Protein AF-A0A2D4ESJ0-F1 (afdb_monomer_lite)

Secondary structure (DSSP, 8-state):
-HHHHHHHHHTTT--EEEEEEEEEEHHHHHHHHHHSGGG---GGG--HHHHHHHHHHHHHHHHHHHHHHH--EEETTEEEEEEE-STT----GGGHHHHHHHHHHTS----

Radius of gyration: 14.1 Å; chains: 1; bounding box: 32×34×37 Å

Organism: Micrurus corallinus (NCBI:txid54390)

Foldseek 3Di:
DVLLVVLLVVCWQNFDKDFDPDWAAQLVLQLVLLPDVVVVDDCVVPDSNVVSVVLLVQVVVCQVVCCRTFVFHDDPRTGTIGTPSDPPDDPDCVCSSVVSSCVRPVDDPPD

Sequence (111 aa):
QEMFYQILIYDFGNFGVLRLSEAAPLFDLAMLALENAESGWTEEDGPKESLAEYIVDFLSKKSEMLKDYFSLEIHEGNLTGLPLLIDNYVPPLEGLPMFILRLATEVNWDE

InterPro domains:
  IPR032189 DNA mismatch repair protein Mlh1, C-terminal [PF16413] (1-111)
  IPR038973 DNA mismatch repair protein MutL/Mlh/Pms-like [PTHR10073] (1-107)

Structure (mmCIF, N/CA/C/O backbone):
data_AF-A0A2D4ESJ0-F1
#
_entry.id   AF-A0A2D4ESJ0-F1
#
loop_
_atom_site.group_PDB
_atom_site.id
_atom_site.type_symbol
_atom_site.label_atom_id
_atom_site.label_alt_id
_atom_site.label_comp_id
_atom_site.label_asym_id
_atom_site.label_entity_id
_atom_site.label_seq_id
_atom_site.pdbx_PDB_ins_code
_atom_site.Cartn_x
_atom_site.Cartn_y
_atom_site.Cartn_z
_atom_site.occupancy
_atom_site.B_iso_or_equiv
_atom_site.auth_seq_id
_atom_site.auth_comp_id
_atom_site.auth_asym_id
_atom_site.auth_atom_id
_atom_site.pdbx_PDB_model_num
ATOM 1 N N . GLN A 1 1 ? 18.060 4.218 -0.914 1.00 71.38 1 GLN A N 1
ATOM 2 C CA . GLN A 1 1 ? 16.770 4.884 -1.190 1.00 71.38 1 GLN A CA 1
ATOM 3 C C . GLN A 1 1 ? 16.821 5.668 -2.499 1.00 71.38 1 GLN A C 1
ATOM 5 O O . GLN A 1 1 ? 15.999 5.381 -3.355 1.00 71.38 1 GLN A O 1
ATOM 10 N N . GLU A 1 2 ? 17.812 6.544 -2.720 1.00 90.56 2 GLU A N 1
ATOM 11 C CA . GLU A 1 2 ? 17.930 7.341 -3.964 1.00 90.56 2 GLU A CA 1
ATOM 12 C C . GLU A 1 2 ? 17.918 6.520 -5.265 1.00 90.56 2 GLU A C 1
ATOM 14 O O . GLU A 1 2 ? 17.242 6.902 -6.212 1.00 90.56 2 GLU A O 1
ATOM 19 N N . MET A 1 3 ? 18.594 5.367 -5.307 1.00 93.25 3 MET A N 1
ATOM 20 C CA . MET A 1 3 ? 18.616 4.508 -6.501 1.00 93.25 3 MET A CA 1
ATOM 21 C C . MET A 1 3 ? 17.215 4.024 -6.918 1.00 93.25 3 MET A C 1
ATOM 23 O O . MET A 1 3 ? 16.848 4.160 -8.079 1.00 93.25 3 MET A O 1
ATOM 27 N N . PHE A 1 4 ? 16.410 3.494 -5.987 1.00 93.44 4 PHE A N 1
ATOM 28 C CA . PHE A 1 4 ? 15.049 3.031 -6.298 1.00 93.44 4 PHE A CA 1
ATOM 29 C C . PHE A 1 4 ? 14.144 4.179 -6.740 1.00 93.44 4 PHE A C 1
ATOM 31 O O . PHE A 1 4 ? 13.348 4.009 -7.655 1.00 93.44 4 PHE A O 1
ATOM 38 N N . TYR A 1 5 ? 14.303 5.354 -6.126 1.00 93.94 5 TYR A N 1
ATOM 39 C CA . TYR A 1 5 ? 13.590 6.557 -6.544 1.00 93.94 5 TYR A CA 1
ATOM 40 C C . TYR A 1 5 ? 13.944 6.949 -7.983 1.00 93.94 5 TYR A C 1
ATOM 42 O O . TYR A 1 5 ? 13.053 7.197 -8.785 1.00 93.94 5 TYR A O 1
ATOM 50 N N . GLN A 1 6 ? 15.230 6.947 -8.340 1.00 95.25 6 GLN A N 1
ATOM 51 C CA . GLN A 1 6 ? 15.654 7.240 -9.708 1.00 95.25 6 GLN A CA 1
ATOM 52 C C . GLN A 1 6 ? 15.067 6.240 -10.707 1.00 95.25 6 GLN A C 1
ATOM 54 O O . GLN A 1 6 ? 14.527 6.672 -11.718 1.00 95.25 6 GLN A O 1
ATOM 59 N N . ILE A 1 7 ? 15.104 4.936 -10.410 1.00 93.56 7 ILE A N 1
ATOM 60 C CA . ILE A 1 7 ? 14.494 3.907 -11.270 1.00 93.56 7 ILE A CA 1
ATOM 61 C C . ILE A 1 7 ? 12.993 4.172 -11.442 1.00 93.56 7 ILE A C 1
ATOM 63 O O . ILE A 1 7 ? 12.503 4.175 -12.564 1.00 93.56 7 ILE A O 1
ATOM 67 N N . LEU A 1 8 ? 12.274 4.480 -10.355 1.00 94.31 8 LEU A N 1
ATOM 68 C CA . LEU A 1 8 ? 10.843 4.798 -10.413 1.00 94.31 8 LEU A CA 1
ATOM 69 C C . LEU A 1 8 ? 10.524 6.002 -11.317 1.00 94.31 8 LEU A C 1
ATOM 71 O O . LEU A 1 8 ? 9.466 6.041 -11.937 1.00 94.31 8 LEU A O 1
ATOM 75 N N . ILE A 1 9 ? 11.419 6.986 -11.396 1.00 95.00 9 ILE A N 1
ATOM 76 C CA . ILE A 1 9 ? 11.243 8.150 -12.273 1.00 95.00 9 ILE A CA 1
ATOM 77 C C . ILE A 1 9 ? 11.638 7.829 -13.720 1.00 95.00 9 ILE A C 1
ATOM 79 O O . ILE A 1 9 ? 10.924 8.218 -14.641 1.00 95.00 9 ILE A O 1
ATOM 83 N N . TYR A 1 10 ? 12.763 7.141 -13.935 1.00 95.44 10 TYR A N 1
ATOM 84 C CA . TYR A 1 10 ? 13.269 6.847 -15.280 1.00 95.44 10 TYR A CA 1
ATOM 85 C C . TYR A 1 10 ? 12.425 5.804 -16.020 1.00 95.44 10 TYR A C 1
ATOM 87 O O . TYR A 1 10 ? 12.190 5.971 -17.216 1.00 95.44 10 TYR A O 1
ATOM 95 N N . ASP A 1 11 ? 11.930 4.789 -15.312 1.00 94.56 11 ASP A N 1
ATOM 96 C CA . ASP A 1 11 ? 11.174 3.670 -15.891 1.00 94.56 11 ASP A CA 1
ATOM 97 C C . ASP A 1 11 ? 9.658 3.800 -15.658 1.00 94.56 11 ASP A C 1
ATOM 99 O O . ASP A 1 11 ? 8.909 2.832 -15.805 1.00 94.56 11 ASP A O 1
ATOM 103 N N . PHE A 1 12 ? 9.186 5.002 -15.311 1.00 95.88 12 PHE A N 1
ATOM 104 C CA . PHE A 1 12 ? 7.771 5.297 -15.084 1.00 95.88 12 PHE A CA 1
ATOM 105 C C . PHE A 1 12 ? 6.883 4.766 -16.225 1.00 95.88 12 PHE A C 1
ATOM 107 O O . PHE A 1 12 ? 7.129 5.034 -17.405 1.00 95.88 12 PHE A O 1
ATOM 114 N N . GLY A 1 13 ? 5.852 3.989 -15.874 1.00 94.50 13 GLY A N 1
ATOM 115 C CA . GLY A 1 13 ? 4.945 3.343 -16.828 1.00 94.50 13 GLY A CA 1
ATOM 116 C C . GLY A 1 13 ? 5.504 2.117 -17.557 1.00 94.50 13 GLY A C 1
ATOM 117 O O . GLY A 1 13 ? 4.818 1.578 -18.419 1.00 94.50 13 GLY A O 1
ATOM 118 N N . ASN A 1 14 ? 6.726 1.668 -17.248 1.00 95.12 14 ASN A N 1
ATOM 119 C CA . ASN A 1 14 ? 7.409 0.592 -17.979 1.00 95.12 14 ASN A CA 1
ATOM 120 C C . ASN A 1 14 ? 8.068 -0.456 -17.061 1.00 95.12 14 ASN A C 1
ATOM 122 O O . ASN A 1 14 ? 9.047 -1.097 -17.443 1.00 95.12 14 ASN A O 1
ATOM 126 N N . PHE A 1 15 ? 7.533 -0.655 -15.856 1.00 95.81 15 PHE A N 1
ATOM 127 C CA . PHE A 1 15 ? 8.047 -1.655 -14.918 1.00 95.81 15 PHE A CA 1
ATOM 128 C C . PHE A 1 15 ? 7.608 -3.079 -15.281 1.00 95.81 15 PHE A C 1
ATOM 130 O O . PHE A 1 15 ? 6.525 -3.312 -15.819 1.00 95.81 15 PHE A O 1
ATOM 137 N N . GLY A 1 16 ? 8.439 -4.060 -14.923 1.00 95.31 16 GLY A N 1
ATOM 1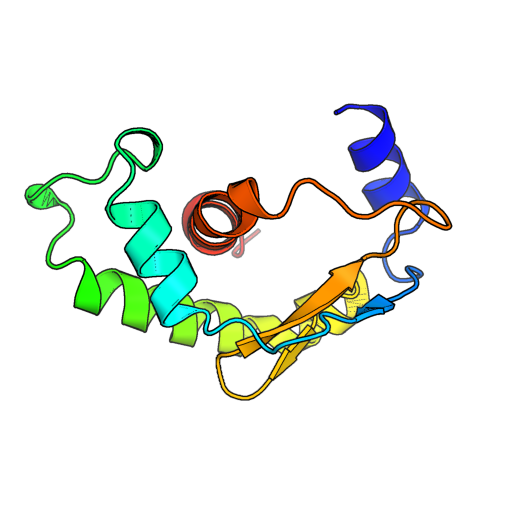38 C CA . GLY A 1 16 ? 7.969 -5.434 -14.764 1.00 95.31 16 GLY A CA 1
ATOM 139 C C . GLY A 1 16 ? 7.124 -5.586 -13.494 1.00 95.31 16 GLY A C 1
ATOM 140 O O . GLY A 1 16 ? 7.135 -4.723 -12.616 1.00 95.31 16 GLY A O 1
ATOM 141 N N . VAL A 1 17 ? 6.440 -6.724 -13.355 1.00 96.69 17 VAL A N 1
ATOM 142 C CA . VAL A 1 17 ? 5.626 -7.032 -12.168 1.00 96.69 17 VAL A CA 1
ATOM 143 C C . VAL A 1 17 ? 6.285 -8.141 -11.352 1.00 96.69 17 VAL A C 1
ATOM 145 O O . VAL A 1 17 ? 6.458 -9.264 -11.831 1.00 96.69 17 VAL A O 1
ATOM 148 N N . LEU A 1 18 ? 6.593 -7.849 -10.092 1.00 96.56 18 LEU A N 1
ATOM 149 C CA . LEU A 1 18 ? 6.879 -8.840 -9.063 1.00 96.56 18 LEU A CA 1
ATOM 150 C C . LEU A 1 18 ? 5.542 -9.320 -8.493 1.00 96.56 18 LEU A C 1
ATOM 152 O O . LEU A 1 18 ? 4.874 -8.592 -7.762 1.00 96.56 18 LEU A O 1
ATOM 156 N N . ARG A 1 19 ? 5.136 -10.546 -8.839 1.00 96.31 19 ARG A N 1
ATOM 157 C CA . ARG A 1 19 ? 3.902 -11.156 -8.319 1.00 96.31 19 ARG A CA 1
ATOM 158 C C . ARG A 1 19 ? 4.132 -11.719 -6.924 1.00 96.31 19 ARG A C 1
ATOM 160 O O . ARG A 1 19 ? 5.089 -12.465 -6.716 1.00 96.31 19 ARG A O 1
ATOM 167 N N . LEU A 1 20 ? 3.247 -11.386 -5.990 1.00 95.06 20 LEU A N 1
ATOM 168 C CA . LEU A 1 20 ? 3.266 -11.993 -4.664 1.00 95.06 20 LEU A CA 1
ATOM 169 C C . LEU A 1 20 ? 2.853 -13.466 -4.771 1.00 95.06 20 LEU A C 1
ATOM 171 O O . LEU A 1 20 ? 1.972 -13.818 -5.556 1.00 95.06 20 LEU A O 1
ATOM 175 N N . SER A 1 21 ? 3.497 -14.335 -3.990 1.00 93.06 21 SER A N 1
ATOM 176 C CA . SER A 1 21 ? 3.122 -15.754 -3.927 1.00 93.06 21 SER A CA 1
ATOM 177 C C . SER A 1 21 ? 1.742 -15.954 -3.304 1.00 93.06 21 SER A C 1
ATOM 179 O O . SER A 1 21 ? 1.039 -16.896 -3.657 1.00 93.06 21 SER A O 1
ATOM 181 N N . GLU A 1 22 ? 1.363 -15.056 -2.396 1.00 94.31 22 GLU A N 1
ATOM 182 C CA . GLU A 1 22 ? 0.067 -15.005 -1.731 1.00 94.31 22 GLU A CA 1
ATOM 183 C C . GLU A 1 22 ? -0.476 -13.578 -1.825 1.00 94.31 22 GLU A C 1
ATOM 185 O O . GLU A 1 22 ? 0.274 -12.610 -1.684 1.00 94.31 22 GLU A O 1
ATOM 190 N N . ALA A 1 23 ? -1.773 -13.446 -2.095 1.00 95.50 23 ALA A N 1
ATOM 191 C CA . ALA A 1 23 ? -2.426 -12.146 -2.113 1.00 95.50 23 ALA A CA 1
ATOM 192 C C . ALA A 1 23 ? -2.454 -11.575 -0.687 1.00 95.50 23 ALA A C 1
ATOM 194 O O . ALA A 1 23 ? -2.817 -12.286 0.248 1.00 95.50 23 ALA A O 1
ATOM 195 N N . ALA A 1 24 ? -2.075 -10.308 -0.527 1.00 97.38 24 ALA A N 1
ATOM 196 C CA . ALA A 1 24 ? -2.038 -9.647 0.772 1.00 97.38 24 ALA A CA 1
ATOM 197 C C . ALA A 1 24 ? -3.250 -8.710 0.913 1.00 97.38 24 ALA A C 1
ATOM 199 O O . ALA A 1 24 ? -3.316 -7.708 0.191 1.00 97.38 24 ALA A O 1
ATOM 200 N N . PRO A 1 25 ? -4.214 -9.001 1.807 1.00 98.31 25 PRO A N 1
ATOM 201 C CA . PRO A 1 25 ? -5.374 -8.141 2.005 1.00 98.31 25 PRO A CA 1
ATOM 202 C C . PRO A 1 25 ? -4.946 -6.739 2.444 1.00 98.31 25 PRO A C 1
ATOM 204 O O . PRO A 1 25 ? -4.210 -6.574 3.419 1.00 98.31 25 PRO A O 1
ATOM 207 N N . LEU A 1 26 ? -5.413 -5.710 1.732 1.00 98.38 26 LEU A N 1
ATOM 208 C CA . LEU A 1 26 ? -5.078 -4.320 2.058 1.00 98.38 26 LEU A CA 1
ATOM 209 C C . LEU A 1 26 ? -5.593 -3.924 3.445 1.00 98.38 26 LEU A C 1
ATOM 211 O O . LEU A 1 26 ? -4.942 -3.138 4.126 1.00 98.38 26 LEU A O 1
ATOM 215 N N . PHE A 1 27 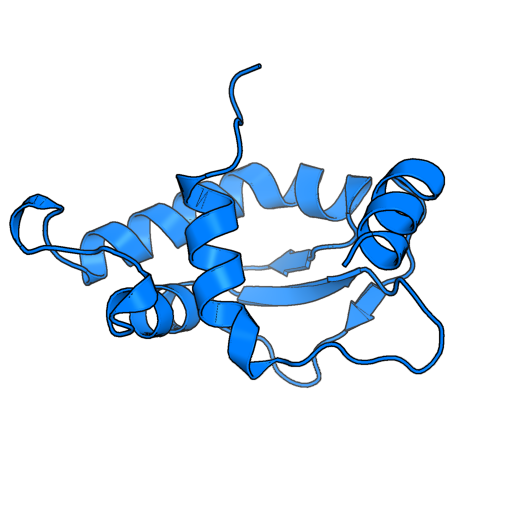? -6.725 -4.495 3.868 1.00 98.50 27 PHE A N 1
ATOM 216 C CA . PHE A 1 27 ? -7.289 -4.281 5.198 1.00 98.50 27 PHE A CA 1
ATOM 217 C C . PHE A 1 27 ? -6.316 -4.733 6.292 1.00 98.50 27 PHE A C 1
ATOM 219 O O . PHE A 1 27 ? -5.984 -3.955 7.182 1.00 98.50 27 PHE A O 1
ATOM 226 N N . ASP A 1 28 ? -5.794 -5.956 6.180 1.00 98.25 28 ASP A N 1
ATOM 227 C CA . ASP A 1 28 ? -4.862 -6.517 7.160 1.00 98.25 28 ASP A CA 1
ATOM 228 C C . ASP A 1 28 ? -3.547 -5.729 7.180 1.00 98.25 28 ASP A C 1
ATOM 230 O O . ASP A 1 28 ? -3.027 -5.412 8.248 1.00 98.25 28 ASP A O 1
ATOM 234 N N . LEU A 1 29 ? -3.033 -5.341 6.006 1.00 98.12 29 LEU A N 1
ATOM 235 C CA . LEU A 1 29 ? -1.849 -4.483 5.905 1.00 98.12 29 LEU A CA 1
ATOM 236 C C . LEU A 1 29 ? -2.075 -3.116 6.566 1.00 98.12 29 LEU A C 1
ATOM 238 O O . LEU A 1 29 ? -1.203 -2.643 7.292 1.00 98.12 29 LEU A O 1
ATOM 242 N N . ALA A 1 30 ? -3.232 -2.488 6.354 1.00 98.12 30 ALA A N 1
ATOM 243 C CA . ALA A 1 30 ? -3.570 -1.215 6.983 1.00 98.12 30 ALA A CA 1
ATOM 244 C C . ALA A 1 30 ? -3.714 -1.352 8.507 1.00 98.12 30 ALA A C 1
ATOM 246 O O . ALA A 1 30 ? -3.172 -0.530 9.243 1.00 98.12 30 ALA A O 1
ATOM 247 N N . MET A 1 31 ? -4.367 -2.410 8.993 1.00 98.31 31 MET A N 1
ATOM 248 C CA . MET A 1 31 ? -4.493 -2.686 10.428 1.00 98.31 31 MET A CA 1
ATOM 249 C C . MET A 1 31 ? -3.126 -2.898 11.087 1.00 98.31 31 MET A C 1
ATOM 251 O O . MET A 1 31 ? -2.829 -2.253 12.092 1.00 98.31 31 MET A O 1
ATOM 255 N N . LEU A 1 32 ? -2.256 -3.713 10.480 1.00 97.88 32 LEU A N 1
ATOM 256 C CA . LEU A 1 32 ? -0.881 -3.919 10.952 1.00 97.88 32 LEU A CA 1
ATOM 257 C C . LEU A 1 32 ? -0.084 -2.608 10.997 1.00 97.88 32 LEU A C 1
ATOM 259 O O . LEU A 1 32 ? 0.719 -2.400 11.906 1.00 97.88 32 LEU A O 1
ATOM 263 N N . ALA A 1 33 ? -0.304 -1.712 10.033 1.00 97.56 33 ALA A N 1
ATOM 264 C CA . ALA A 1 33 ? 0.331 -0.402 10.024 1.00 97.56 33 ALA A CA 1
ATOM 265 C C . ALA A 1 33 ? -0.165 0.455 11.193 1.00 97.56 33 ALA A C 1
ATOM 267 O O . ALA A 1 33 ? 0.647 0.970 11.950 1.00 97.56 33 ALA A O 1
ATOM 268 N N . LEU A 1 34 ? -1.483 0.553 11.385 1.00 96.94 34 LEU A N 1
ATOM 269 C CA . LEU A 1 34 ? -2.115 1.336 12.453 1.00 96.94 34 LEU A CA 1
ATOM 270 C C . LEU A 1 34 ? -1.813 0.794 13.863 1.00 96.94 34 LEU A C 1
ATOM 272 O O . LEU A 1 34 ? -1.956 1.506 14.857 1.00 96.94 34 LEU A O 1
ATOM 276 N N . GLU A 1 35 ? -1.426 -0.473 13.998 1.00 95.62 35 GLU A N 1
ATOM 277 C CA . GLU A 1 35 ? -0.905 -1.049 15.246 1.00 95.62 35 GLU A CA 1
ATOM 278 C C . GLU A 1 35 ? 0.552 -0.668 15.532 1.00 95.62 35 GLU A C 1
ATOM 280 O O . GLU A 1 35 ? 0.973 -0.678 16.690 1.00 95.62 35 GLU A O 1
ATOM 285 N N . ASN A 1 36 ? 1.312 -0.287 14.507 1.00 94.25 36 ASN A N 1
ATOM 286 C CA . ASN A 1 36 ? 2.685 0.159 14.662 1.00 94.25 36 ASN A CA 1
ATOM 287 C C . ASN A 1 36 ? 2.727 1.607 15.181 1.00 94.25 36 ASN A C 1
ATOM 289 O O . ASN A 1 36 ? 2.047 2.490 14.661 1.00 94.25 36 ASN A O 1
ATOM 293 N N . ALA A 1 37 ? 3.576 1.872 16.178 1.00 91.31 37 ALA A N 1
ATOM 294 C CA . ALA A 1 37 ? 3.787 3.213 16.726 1.00 91.31 37 ALA A CA 1
ATOM 295 C C . ALA A 1 37 ? 4.295 4.223 15.676 1.00 91.31 37 ALA A C 1
ATOM 297 O O . ALA A 1 37 ? 4.062 5.421 15.812 1.00 91.31 37 ALA A O 1
ATOM 298 N N . GLU A 1 38 ? 4.956 3.750 14.617 1.00 92.00 38 GLU A N 1
ATOM 299 C CA . GLU A 1 38 ? 5.429 4.580 13.504 1.00 92.00 38 GLU A CA 1
ATOM 300 C C . GLU A 1 38 ? 4.298 5.110 12.609 1.00 92.00 38 GLU A C 1
ATOM 302 O O . GLU A 1 38 ? 4.539 6.028 11.828 1.00 92.00 38 GLU A O 1
ATOM 307 N N . SER A 1 39 ? 3.071 4.583 12.726 1.00 93.56 39 SER A N 1
ATOM 308 C CA . SER A 1 39 ? 1.910 5.106 11.987 1.00 93.56 39 SER A CA 1
ATOM 309 C C . SER A 1 39 ? 1.508 6.514 12.401 1.00 93.56 39 SER A C 1
ATOM 311 O O . SER A 1 39 ? 0.847 7.206 11.632 1.00 93.56 39 SER A O 1
ATOM 313 N N . GLY A 1 40 ? 1.866 6.925 13.621 1.00 92.94 40 GLY A N 1
ATOM 314 C CA . GLY A 1 40 ? 1.400 8.179 14.205 1.00 92.94 40 GLY A CA 1
ATOM 315 C C . GLY A 1 40 ? -0.092 8.193 14.548 1.00 92.94 40 GLY A C 1
ATOM 316 O O . GLY A 1 40 ? -0.588 9.253 14.914 1.00 92.94 40 GLY A O 1
ATOM 317 N N . TRP A 1 41 ? -0.793 7.053 14.459 1.00 96.38 41 TRP A N 1
ATOM 318 C CA . TRP A 1 41 ? -2.206 6.956 14.821 1.00 96.38 41 TRP A CA 1
ATOM 319 C C . TRP A 1 41 ? -2.428 7.231 16.311 1.00 96.38 41 TRP A C 1
ATOM 321 O O . TRP A 1 41 ? -1.691 6.755 17.182 1.00 96.38 41 TRP A O 1
ATOM 331 N N . THR A 1 42 ? -3.504 7.951 16.596 1.00 93.69 42 THR A N 1
ATOM 332 C CA . THR A 1 42 ? -4.001 8.278 17.927 1.00 93.69 42 THR A CA 1
ATOM 333 C C . THR A 1 42 ? -5.507 8.032 18.003 1.00 93.69 42 THR A C 1
ATOM 335 O O . THR A 1 42 ? -6.193 7.926 16.990 1.00 93.69 42 THR A O 1
ATOM 338 N N . GLU A 1 43 ? -6.066 7.982 19.215 1.00 92.56 43 GLU A N 1
ATOM 339 C CA . GLU A 1 43 ? -7.518 7.822 19.396 1.00 92.56 43 GLU A CA 1
ATOM 340 C C . GLU A 1 43 ? -8.336 8.967 18.765 1.00 92.56 43 GLU A C 1
ATOM 342 O O . GLU A 1 43 ? -9.516 8.784 18.463 1.00 92.56 43 GLU A O 1
ATOM 347 N N . GLU A 1 44 ? -7.717 10.131 18.533 1.00 94.19 44 GLU A N 1
ATOM 348 C CA . GLU A 1 44 ? -8.352 11.284 17.883 1.00 94.19 44 GLU A CA 1
ATOM 349 C C . GLU A 1 44 ? -8.597 11.056 16.382 1.00 94.19 44 GLU A C 1
ATOM 351 O O . GLU A 1 44 ? -9.528 11.638 15.826 1.00 94.19 44 GLU A O 1
ATOM 356 N N . ASP A 1 45 ? -7.831 10.164 15.745 1.00 92.19 45 ASP A N 1
ATOM 357 C CA . ASP A 1 45 ? -7.971 9.820 14.323 1.00 92.19 45 ASP A CA 1
ATOM 358 C C . ASP A 1 45 ? -9.176 8.899 14.054 1.00 92.19 45 ASP A C 1
ATOM 360 O O . ASP A 1 45 ? -9.572 8.681 12.907 1.00 92.19 45 ASP A O 1
ATOM 364 N N . GLY A 1 46 ? -9.790 8.371 15.118 1.00 94.50 46 GLY A N 1
ATOM 365 C CA . GLY A 1 46 ? -10.954 7.497 15.056 1.00 94.50 46 GLY A CA 1
ATOM 366 C C . GLY A 1 46 ? -10.618 6.000 14.992 1.00 94.50 46 GLY A C 1
ATOM 367 O O . GLY A 1 46 ? -9.462 5.596 15.151 1.00 94.50 46 GLY A O 1
ATOM 368 N N . PRO A 1 47 ? -11.643 5.142 14.809 1.00 97.06 47 PRO A N 1
ATOM 369 C CA . PRO A 1 47 ? -11.484 3.689 14.850 1.00 97.06 47 PRO A CA 1
ATOM 370 C C . PRO A 1 47 ? -10.556 3.177 13.746 1.00 97.06 47 PRO A C 1
ATOM 372 O O . PRO A 1 47 ? -10.731 3.515 12.572 1.00 97.06 47 PRO A O 1
ATOM 375 N N . LYS A 1 48 ? -9.604 2.312 14.113 1.00 97.00 48 LYS A N 1
ATOM 376 C CA . LYS A 1 48 ? -8.620 1.751 13.175 1.00 97.00 48 LYS A CA 1
ATOM 377 C C . LYS A 1 48 ? -9.285 0.974 12.049 1.00 97.00 48 LYS A C 1
ATOM 379 O O . LYS A 1 48 ? -8.886 1.110 10.901 1.00 97.00 48 LYS A O 1
ATOM 384 N N . GLU A 1 49 ? -10.328 0.220 12.367 1.00 97.44 49 GLU A N 1
ATOM 385 C CA . GLU A 1 49 ? -11.083 -0.579 11.407 1.00 97.44 49 GLU A CA 1
ATOM 386 C C . GLU A 1 49 ? -11.721 0.311 10.337 1.00 97.44 49 GLU A C 1
ATOM 388 O O . GLU A 1 49 ? -11.616 0.019 9.150 1.00 97.44 49 GLU A O 1
ATOM 393 N N . SER A 1 50 ? -12.308 1.445 10.734 1.00 97.06 50 SER A N 1
ATOM 394 C CA . SER A 1 50 ? -12.900 2.398 9.789 1.00 97.06 50 SER A CA 1
ATOM 395 C C . SER A 1 50 ? -11.845 3.077 8.912 1.00 97.06 50 SER A C 1
ATOM 397 O O . SER A 1 50 ? -12.081 3.301 7.726 1.00 97.06 50 SER A O 1
ATOM 399 N N . LEU A 1 51 ? -10.667 3.381 9.468 1.00 96.88 51 LEU A N 1
ATOM 400 C CA . LEU A 1 51 ? -9.538 3.903 8.692 1.00 96.88 51 LEU A CA 1
ATOM 401 C C . LEU A 1 51 ? -8.999 2.858 7.707 1.00 96.88 51 LEU A C 1
ATOM 403 O O . LEU A 1 51 ? -8.715 3.188 6.558 1.00 96.88 51 LEU A O 1
ATOM 407 N N . ALA A 1 52 ? -8.893 1.598 8.127 1.00 97.88 52 ALA A N 1
ATOM 408 C CA . ALA A 1 52 ? -8.470 0.500 7.270 1.00 97.88 52 ALA A CA 1
ATOM 409 C C . ALA A 1 52 ? -9.466 0.271 6.123 1.00 97.88 52 ALA A C 1
ATOM 411 O O . ALA A 1 52 ? -9.043 0.205 4.971 1.00 97.88 52 ALA A O 1
ATOM 412 N N . GLU A 1 53 ? -10.776 0.242 6.395 1.00 98.12 53 GLU A N 1
ATOM 413 C CA . GLU A 1 53 ? -11.822 0.186 5.359 1.00 98.12 53 GLU A CA 1
ATOM 414 C C . GLU A 1 53 ? -11.693 1.345 4.364 1.00 98.12 53 GLU A C 1
ATOM 416 O O . GLU A 1 53 ? -11.695 1.129 3.149 1.00 98.12 53 GLU A O 1
ATOM 421 N N . TYR A 1 54 ? -11.491 2.568 4.866 1.00 97.50 54 TYR A N 1
ATOM 422 C CA . TYR A 1 54 ? -11.262 3.736 4.019 1.00 97.50 54 TYR A CA 1
ATOM 423 C C . TYR A 1 54 ? -10.034 3.564 3.113 1.00 97.50 54 TYR A C 1
ATOM 425 O O . TYR A 1 54 ? -10.114 3.863 1.921 1.00 97.50 54 TYR A O 1
ATOM 433 N N . ILE A 1 55 ? -8.914 3.061 3.642 1.00 97.81 55 ILE A N 1
ATOM 434 C CA . ILE A 1 55 ? -7.684 2.820 2.871 1.00 97.81 55 ILE A CA 1
ATOM 435 C C . ILE A 1 55 ? -7.933 1.801 1.754 1.00 97.81 55 ILE A C 1
ATOM 437 O O . ILE A 1 55 ? -7.515 2.034 0.617 1.00 97.81 55 ILE A O 1
ATOM 441 N N . VAL A 1 56 ? -8.641 0.703 2.046 1.00 98.19 56 VAL A N 1
ATOM 442 C CA . VAL A 1 56 ? -8.998 -0.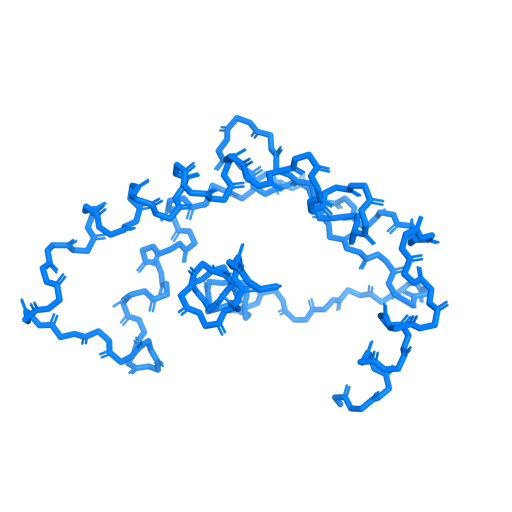306 1.036 1.00 98.19 56 VAL A CA 1
ATOM 443 C C . VAL A 1 56 ? -9.824 0.322 -0.079 1.00 98.19 56 VAL A C 1
ATOM 445 O O . VAL A 1 56 ? -9.472 0.184 -1.254 1.00 98.19 56 VAL A O 1
ATOM 448 N N . ASP A 1 57 ? -10.890 1.039 0.269 1.00 97.94 57 ASP A N 1
ATOM 449 C CA . ASP A 1 57 ? -11.777 1.682 -0.701 1.00 97.94 57 ASP A CA 1
ATOM 450 C C . ASP A 1 57 ? -11.047 2.740 -1.532 1.00 97.94 57 ASP A C 1
ATOM 452 O O . ASP A 1 57 ? -11.253 2.850 -2.746 1.00 97.94 57 ASP A O 1
ATOM 456 N N . PHE A 1 58 ? -10.190 3.531 -0.890 1.00 97.88 58 PHE A N 1
ATOM 457 C CA . PHE A 1 58 ? -9.430 4.591 -1.533 1.00 97.88 58 PHE A CA 1
ATOM 458 C C . PHE A 1 58 ? -8.426 4.027 -2.540 1.00 97.88 58 PHE A C 1
ATOM 460 O O . PHE A 1 58 ? -8.466 4.392 -3.716 1.00 97.88 58 PHE A O 1
ATOM 467 N N . LEU A 1 59 ? -7.572 3.090 -2.121 1.00 97.94 59 LEU A N 1
ATOM 468 C CA . LEU A 1 59 ? -6.567 2.493 -3.001 1.00 97.94 59 LEU A CA 1
ATOM 469 C C . LEU A 1 59 ? -7.203 1.636 -4.100 1.00 97.94 59 LEU A C 1
ATOM 471 O O . LEU A 1 59 ? -6.714 1.629 -5.228 1.00 97.94 59 LEU A O 1
ATOM 475 N N . SER A 1 60 ? -8.344 0.996 -3.830 1.00 97.19 60 SER A N 1
ATOM 476 C CA . SER A 1 60 ? -9.104 0.276 -4.859 1.00 97.19 60 SER A CA 1
ATOM 477 C C . SER A 1 60 ? -9.581 1.211 -5.977 1.00 97.19 60 SER A C 1
ATOM 479 O O . SER A 1 60 ? -9.501 0.844 -7.149 1.00 97.19 60 SER A O 1
ATOM 481 N N . LYS A 1 61 ? -9.986 2.450 -5.660 1.00 97.31 61 LYS A N 1
ATOM 482 C CA . LYS A 1 61 ? -10.343 3.473 -6.668 1.00 97.31 61 LYS A CA 1
ATOM 483 C C . LYS A 1 61 ? -9.141 3.986 -7.465 1.00 97.31 61 LYS A C 1
ATOM 485 O O . LYS A 1 61 ? -9.326 4.512 -8.558 1.00 97.31 61 LYS A O 1
ATOM 490 N N . LYS A 1 62 ? -7.923 3.859 -6.931 1.00 97.25 62 LYS A N 1
ATOM 491 C CA . LYS A 1 62 ? -6.670 4.259 -7.596 1.00 97.25 62 LYS A CA 1
ATOM 492 C C . LYS A 1 62 ? -5.962 3.093 -8.300 1.00 97.25 62 LYS A C 1
ATOM 494 O O . LYS A 1 62 ? -4.941 3.313 -8.948 1.00 97.25 62 LYS A O 1
ATOM 499 N N . SER A 1 63 ? -6.501 1.876 -8.192 1.00 97.00 63 SER A N 1
ATOM 500 C CA . SER A 1 63 ? -5.864 0.629 -8.638 1.00 97.00 63 SER A CA 1
ATOM 501 C C . SER A 1 63 ? -5.471 0.616 -10.118 1.00 97.00 63 SER A C 1
ATOM 503 O O . SER A 1 63 ? -4.379 0.161 -10.440 1.00 97.00 63 SER A O 1
ATOM 505 N N . GLU A 1 64 ? -6.314 1.148 -11.007 1.00 97.06 64 GLU A N 1
ATOM 506 C CA . GLU A 1 64 ? -6.034 1.214 -12.449 1.00 97.06 64 GLU A CA 1
ATOM 507 C C . GLU A 1 64 ? -4.778 2.048 -12.737 1.00 97.06 64 GLU A C 1
ATOM 509 O O . GLU A 1 64 ? -3.841 1.563 -13.362 1.00 97.06 64 GLU A O 1
ATOM 514 N N . MET A 1 65 ? -4.696 3.257 -12.174 1.00 96.75 65 MET A N 1
ATOM 515 C CA . MET A 1 65 ? -3.524 4.124 -12.332 1.00 96.75 65 MET A CA 1
ATOM 516 C C . MET A 1 65 ? -2.266 3.517 -11.695 1.00 96.75 65 MET A C 1
ATOM 518 O O . MET A 1 65 ? -1.193 3.528 -12.299 1.00 96.75 65 MET A O 1
ATOM 522 N N . LEU A 1 66 ? -2.396 2.968 -10.483 1.00 97.94 66 LEU A N 1
ATOM 523 C CA . LEU A 1 66 ? -1.293 2.320 -9.767 1.00 97.94 66 LEU A CA 1
ATOM 524 C C . LEU A 1 66 ? -0.708 1.148 -10.563 1.00 97.94 66 LEU A C 1
ATOM 526 O O . LEU A 1 66 ? 0.512 0.974 -10.618 1.00 97.94 66 LEU A O 1
ATOM 530 N N . LYS A 1 67 ? -1.570 0.379 -11.224 1.00 97.62 67 LYS A N 1
ATOM 531 C CA . LYS A 1 67 ? -1.162 -0.699 -12.114 1.00 97.62 67 LYS A CA 1
ATOM 532 C C . LYS A 1 67 ? -0.466 -0.158 -13.359 1.00 97.62 67 LYS A C 1
ATOM 534 O O . LYS A 1 67 ? 0.645 -0.593 -13.653 1.00 97.62 67 LYS A O 1
ATOM 539 N N . ASP A 1 68 ? -1.093 0.780 -14.059 1.00 96.19 68 ASP A N 1
ATOM 540 C CA . ASP A 1 68 ? -0.615 1.260 -15.357 1.00 96.19 68 ASP A CA 1
ATOM 541 C C . ASP A 1 68 ? 0.728 1.986 -15.254 1.00 96.19 68 ASP A C 1
ATOM 543 O O . ASP A 1 68 ? 1.603 1.803 -16.100 1.00 96.19 68 ASP A O 1
ATOM 547 N N . TYR A 1 69 ? 0.923 2.785 -14.205 1.00 96.88 69 TYR A N 1
ATOM 548 C CA . TYR A 1 69 ? 2.136 3.586 -14.064 1.00 96.88 69 TYR A CA 1
ATOM 549 C C . TYR A 1 69 ? 3.201 2.959 -13.185 1.00 96.88 69 TYR A C 1
ATOM 551 O O . TYR A 1 69 ? 4.384 3.142 -13.465 1.00 96.88 69 TYR A O 1
ATOM 559 N N . PHE A 1 70 ? 2.813 2.214 -12.152 1.00 97.50 70 PHE A N 1
ATOM 560 C CA . PHE A 1 70 ? 3.745 1.712 -11.143 1.00 97.50 70 PHE A CA 1
ATOM 561 C C . PHE A 1 70 ? 3.792 0.189 -11.055 1.00 97.50 70 PHE A C 1
ATOM 563 O O . PHE A 1 70 ? 4.508 -0.325 -10.201 1.00 97.50 70 PHE A O 1
ATOM 570 N N . SER A 1 71 ? 3.053 -0.554 -11.891 1.00 97.62 71 SER A N 1
ATOM 571 C CA . SER A 1 71 ? 2.960 -2.022 -11.783 1.00 97.62 71 SER A CA 1
ATOM 572 C C . SER A 1 71 ? 2.587 -2.510 -10.374 1.00 97.62 71 SER A C 1
ATOM 574 O O . SER A 1 71 ? 2.938 -3.618 -9.966 1.00 97.62 71 SER A O 1
ATOM 576 N N . LEU A 1 72 ? 1.872 -1.672 -9.618 1.00 98.00 72 LEU A N 1
ATOM 577 C CA . LEU A 1 72 ? 1.345 -1.999 -8.303 1.00 98.00 72 LEU A CA 1
ATOM 578 C C . LEU A 1 72 ? -0.078 -2.522 -8.501 1.00 98.00 72 LEU A C 1
ATOM 580 O O . LEU A 1 72 ? -1.002 -1.769 -8.800 1.00 98.00 72 LEU A O 1
ATOM 584 N N . GLU A 1 73 ? -0.240 -3.839 -8.389 1.00 98.12 73 GLU A N 1
ATOM 585 C CA . GLU A 1 73 ? -1.486 -4.522 -8.738 1.00 98.12 73 GLU A CA 1
ATOM 586 C C . GLU A 1 73 ? -2.358 -4.738 -7.496 1.00 98.12 73 GLU A C 1
ATOM 588 O O . GLU A 1 73 ? -2.008 -5.509 -6.596 1.00 98.12 73 GLU A O 1
ATOM 593 N N . ILE A 1 74 ? -3.532 -4.102 -7.486 1.00 98.06 74 ILE A N 1
ATOM 594 C CA . ILE A 1 74 ? -4.591 -4.323 -6.495 1.00 98.06 74 ILE A CA 1
ATOM 595 C C . ILE A 1 74 ? -5.773 -5.003 -7.189 1.00 98.06 74 ILE A C 1
ATOM 597 O O . ILE A 1 74 ? -6.269 -4.506 -8.199 1.00 98.06 74 ILE A O 1
ATOM 601 N N . HIS A 1 75 ? -6.235 -6.125 -6.642 1.00 95.31 75 HIS A N 1
ATOM 602 C CA . HIS A 1 75 ? -7.376 -6.883 -7.150 1.00 95.31 75 HIS A CA 1
ATOM 603 C C . HIS A 1 75 ? -8.289 -7.310 -5.998 1.00 95.31 75 HIS A C 1
ATOM 605 O O . HIS A 1 75 ? -7.838 -7.959 -5.055 1.00 95.31 75 HIS A O 1
ATOM 611 N N . GLU A 1 76 ? -9.570 -6.935 -6.072 1.00 95.06 76 GLU A N 1
ATOM 612 C CA . GLU A 1 76 ? -10.594 -7.273 -5.065 1.00 95.06 76 GLU A CA 1
ATOM 613 C C . GLU A 1 76 ? -10.151 -6.961 -3.619 1.00 95.06 76 GLU A C 1
ATOM 615 O O . GLU A 1 76 ? -10.328 -7.769 -2.713 1.00 95.06 76 GLU A O 1
ATOM 620 N N . GLY A 1 77 ? -9.521 -5.799 -3.405 1.00 95.44 77 GLY A N 1
ATOM 621 C CA . GLY A 1 77 ? -9.037 -5.375 -2.083 1.00 95.44 77 GLY A CA 1
ATOM 622 C C . GLY A 1 77 ? -7.741 -6.052 -1.618 1.00 95.44 77 GLY A C 1
ATOM 623 O O . GLY A 1 77 ? -7.327 -5.855 -0.477 1.00 95.44 77 GLY A O 1
ATOM 624 N N . ASN A 1 78 ? -7.074 -6.816 -2.486 1.00 97.94 78 ASN A N 1
ATOM 625 C CA . ASN A 1 78 ? -5.804 -7.471 -2.187 1.00 97.94 78 ASN A CA 1
ATOM 626 C C . ASN A 1 78 ? -4.671 -6.883 -3.023 1.00 97.94 78 ASN A C 1
ATOM 628 O O . ASN A 1 78 ? -4.807 -6.707 -4.234 1.00 97.94 78 ASN A O 1
ATOM 632 N N . LEU A 1 79 ? -3.523 -6.654 -2.395 1.00 98.19 79 LEU A N 1
ATOM 633 C CA . LEU A 1 79 ? -2.266 -6.432 -3.091 1.00 98.19 79 LEU A CA 1
ATOM 634 C C . LEU A 1 79 ? -1.793 -7.768 -3.679 1.00 98.19 79 LEU A C 1
ATOM 636 O O . LEU A 1 79 ? -1.692 -8.771 -2.975 1.00 98.19 79 LEU A O 1
ATOM 640 N N . THR A 1 80 ? -1.513 -7.782 -4.978 1.00 97.81 80 THR A N 1
ATOM 641 C CA . THR A 1 80 ? -1.140 -8.995 -5.730 1.00 97.81 80 THR A CA 1
ATOM 642 C C . THR A 1 80 ? 0.176 -8.847 -6.490 1.00 97.81 80 THR A C 1
ATOM 644 O O . THR A 1 80 ? 0.824 -9.849 -6.805 1.00 97.81 80 THR A O 1
ATOM 647 N N . GLY A 1 81 ? 0.613 -7.611 -6.738 1.00 97.06 81 GLY A N 1
ATOM 648 C CA . GLY A 1 81 ? 1.840 -7.321 -7.468 1.00 97.06 81 GLY A CA 1
ATOM 649 C C . GLY A 1 81 ? 2.487 -6.008 -7.043 1.00 97.06 81 GLY A C 1
ATOM 650 O O . GLY A 1 81 ? 1.809 -5.068 -6.629 1.00 97.06 81 GLY A O 1
ATOM 651 N N . LEU A 1 82 ? 3.811 -5.967 -7.155 1.00 97.50 82 LEU A N 1
ATOM 652 C CA . LEU A 1 82 ? 4.670 -4.812 -6.900 1.00 97.50 82 LEU A CA 1
ATOM 653 C C . LEU A 1 82 ? 5.539 -4.533 -8.137 1.00 97.50 82 LEU A C 1
ATOM 655 O O . LEU A 1 82 ? 5.806 -5.464 -8.903 1.00 97.50 82 LEU A O 1
ATOM 659 N N . PRO A 1 83 ? 6.059 -3.307 -8.321 1.00 96.94 83 PRO A N 1
ATOM 660 C CA . PRO A 1 83 ? 7.029 -3.038 -9.377 1.00 96.94 83 PRO A CA 1
ATOM 661 C C . PRO A 1 83 ? 8.305 -3.865 -9.197 1.00 96.94 83 PRO A C 1
ATOM 663 O O . PRO A 1 83 ? 8.959 -3.821 -8.151 1.00 96.94 83 PRO A O 1
ATOM 666 N N . LEU A 1 84 ? 8.706 -4.571 -10.251 1.00 96.19 84 LEU A N 1
ATOM 667 C CA . LEU A 1 84 ? 10.025 -5.182 -10.351 1.00 96.19 84 LEU A CA 1
ATOM 668 C C . LEU A 1 84 ? 11.028 -4.114 -10.803 1.00 96.19 84 LEU A C 1
ATOM 670 O O . LEU A 1 84 ? 11.183 -3.863 -11.995 1.00 96.19 84 LEU A O 1
ATOM 674 N N . LEU A 1 85 ? 11.690 -3.474 -9.838 1.00 94.00 85 LEU A N 1
ATOM 675 C CA . LEU A 1 85 ? 12.663 -2.406 -10.109 1.00 94.00 85 LEU A CA 1
ATOM 676 C C . LEU A 1 85 ? 14.052 -2.939 -10.487 1.00 94.00 85 LEU A C 1
ATOM 678 O O . LEU A 1 85 ? 14.799 -2.274 -11.195 1.00 94.00 85 LEU A O 1
ATOM 682 N N . ILE A 1 86 ? 14.429 -4.107 -9.962 1.00 93.50 86 ILE A N 1
ATOM 683 C CA . ILE A 1 86 ? 15.731 -4.740 -10.197 1.00 93.50 86 ILE A CA 1
ATOM 684 C C . ILE A 1 86 ? 15.514 -6.245 -10.318 1.00 93.50 86 ILE A C 1
AT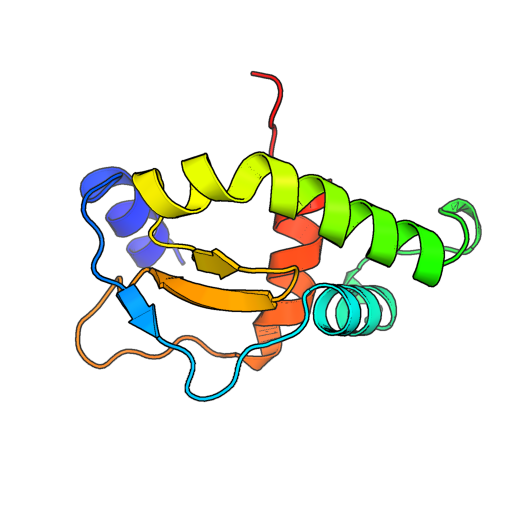OM 686 O O . ILE A 1 86 ? 14.832 -6.846 -9.484 1.00 93.50 86 ILE A O 1
ATOM 690 N N . ASP A 1 87 ? 16.129 -6.859 -11.326 1.00 89.94 87 ASP A N 1
ATOM 691 C CA . ASP A 1 87 ? 16.069 -8.303 -11.535 1.00 89.94 87 ASP A CA 1
ATOM 692 C C . ASP A 1 87 ? 16.535 -9.081 -10.298 1.00 89.94 87 ASP A C 1
ATOM 694 O O . ASP A 1 87 ? 17.577 -8.795 -9.705 1.00 89.94 87 ASP A O 1
ATOM 698 N N . ASN A 1 88 ? 15.772 -10.118 -9.942 1.00 88.75 88 ASN A N 1
ATOM 699 C CA . ASN A 1 88 ? 16.031 -11.003 -8.799 1.00 88.75 88 ASN A CA 1
ATOM 700 C C . ASN A 1 88 ? 16.099 -10.296 -7.431 1.00 88.75 88 ASN A C 1
ATOM 702 O O . ASN A 1 88 ? 16.660 -10.849 -6.483 1.00 88.75 88 ASN A O 1
ATOM 706 N N . TYR A 1 89 ? 15.516 -9.101 -7.304 1.00 92.00 89 TYR A N 1
ATOM 707 C CA . TYR A 1 89 ? 15.399 -8.396 -6.033 1.00 92.00 89 TYR A CA 1
ATOM 708 C C . TYR A 1 89 ? 13.962 -8.432 -5.510 1.00 92.00 89 TYR A C 1
ATOM 710 O O . TYR A 1 89 ? 13.026 -8.023 -6.193 1.00 92.00 89 TYR A O 1
ATOM 718 N N . VAL A 1 90 ? 13.803 -8.879 -4.264 1.00 93.31 90 VAL A N 1
ATOM 719 C CA . VAL A 1 90 ? 12.548 -8.780 -3.511 1.00 93.31 90 VAL A CA 1
ATOM 720 C C . VAL A 1 90 ? 12.761 -7.753 -2.39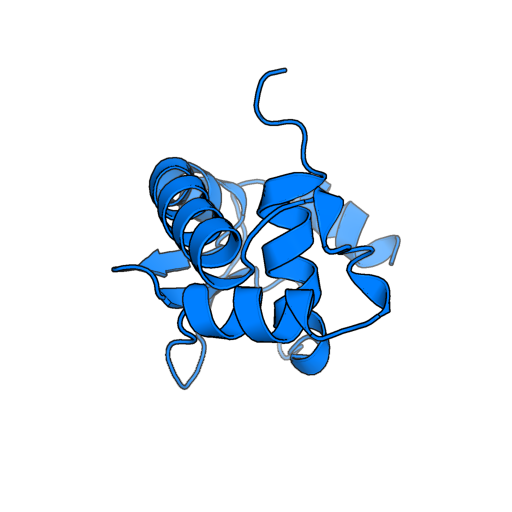6 1.00 93.31 90 VAL A C 1
ATOM 722 O O . VAL A 1 90 ? 13.713 -7.907 -1.623 1.00 93.31 90 VAL A O 1
ATOM 725 N N . PRO A 1 91 ? 11.933 -6.696 -2.299 1.00 92.44 91 PRO A N 1
ATOM 726 C CA . PRO A 1 91 ? 12.064 -5.720 -1.224 1.00 92.44 91 PRO A CA 1
ATOM 727 C C . PRO A 1 91 ? 11.722 -6.350 0.140 1.00 92.44 91 PRO A C 1
ATOM 729 O O . P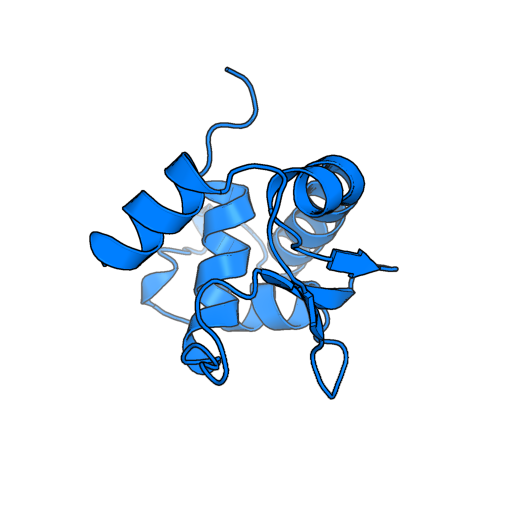RO A 1 91 ? 10.985 -7.337 0.190 1.00 92.44 91 PRO A O 1
ATOM 732 N N . PRO A 1 92 ? 12.201 -5.783 1.264 1.00 93.81 92 PRO A N 1
ATOM 733 C CA . PRO A 1 92 ? 11.794 -6.225 2.596 1.00 93.81 92 PRO A CA 1
ATOM 734 C C . PRO A 1 92 ? 10.278 -6.064 2.788 1.00 93.81 92 PRO A C 1
ATOM 736 O O . PRO A 1 92 ? 9.772 -4.949 2.916 1.00 93.81 92 PRO A O 1
ATOM 739 N N . LEU A 1 93 ? 9.547 -7.182 2.803 1.00 93.75 93 LEU A N 1
ATOM 740 C CA . LEU A 1 93 ? 8.079 -7.176 2.842 1.00 93.75 93 LEU A CA 1
ATOM 741 C C . LEU A 1 93 ? 7.508 -6.785 4.215 1.00 93.75 93 LEU A C 1
ATOM 743 O O . LEU A 1 93 ? 6.346 -6.404 4.301 1.00 93.75 93 LEU A O 1
ATOM 747 N N . GLU A 1 94 ? 8.327 -6.794 5.270 1.00 94.50 94 GLU A N 1
ATOM 748 C CA . GLU A 1 94 ? 7.965 -6.294 6.608 1.00 94.50 94 GLU A CA 1
ATOM 749 C C . GLU A 1 94 ? 7.527 -4.819 6.585 1.00 94.50 94 GLU A C 1
ATOM 751 O O . GLU A 1 94 ? 6.751 -4.389 7.432 1.00 94.50 94 GLU A O 1
ATOM 756 N N . GLY A 1 95 ? 7.987 -4.046 5.593 1.00 95.12 95 GLY A N 1
ATOM 757 C CA . GLY A 1 95 ? 7.598 -2.648 5.404 1.00 95.12 95 GLY A CA 1
ATOM 758 C C . GLY A 1 95 ? 6.285 -2.442 4.642 1.00 95.12 95 GLY A C 1
ATOM 759 O O . GLY A 1 95 ? 5.842 -1.299 4.526 1.00 95.12 95 GLY A O 1
ATOM 760 N N . LEU A 1 96 ? 5.657 -3.503 4.114 1.00 96.06 96 LEU A N 1
ATOM 761 C CA . LEU A 1 96 ? 4.421 -3.384 3.331 1.00 96.06 96 LEU A CA 1
ATOM 762 C C . LEU A 1 96 ? 3.267 -2.710 4.087 1.00 96.06 96 LEU A C 1
ATOM 764 O O . LEU A 1 96 ? 2.631 -1.853 3.476 1.00 96.06 96 LEU A O 1
ATOM 768 N N . PRO A 1 97 ? 3.003 -3.011 5.375 1.00 97.81 97 PRO A N 1
ATOM 769 C CA . PRO A 1 97 ? 1.954 -2.333 6.133 1.00 97.81 97 PRO A CA 1
ATOM 770 C C . PRO A 1 97 ? 2.096 -0.805 6.097 1.00 97.81 97 PRO A C 1
ATOM 772 O O . PRO A 1 97 ? 1.213 -0.096 5.613 1.00 97.81 97 PRO A O 1
ATOM 775 N N . MET A 1 98 ? 3.253 -0.290 6.527 1.00 97.69 98 MET A N 1
ATOM 776 C CA . MET A 1 98 ? 3.515 1.151 6.545 1.00 97.69 98 MET A CA 1
ATOM 777 C C . MET A 1 98 ? 3.525 1.759 5.143 1.00 97.69 98 MET A C 1
ATOM 779 O O . MET A 1 98 ? 3.065 2.883 4.966 1.00 97.69 98 MET A O 1
ATOM 783 N N . PHE A 1 99 ? 4.012 1.029 4.138 1.00 97.31 99 PHE A N 1
ATOM 784 C CA . PHE A 1 99 ? 3.943 1.477 2.751 1.00 97.31 99 PHE A CA 1
ATOM 785 C C . PHE A 1 99 ? 2.494 1.685 2.286 1.00 97.31 99 PHE A C 1
ATOM 787 O O . PHE A 1 99 ? 2.199 2.737 1.729 1.00 97.31 99 PHE A O 1
ATOM 794 N N . ILE A 1 100 ? 1.585 0.740 2.558 1.00 97.94 100 ILE A N 1
ATOM 795 C CA . ILE A 1 100 ? 0.162 0.862 2.199 1.00 97.94 100 ILE A CA 1
ATOM 796 C C . ILE A 1 100 ? -0.503 2.034 2.922 1.00 97.94 100 ILE A C 1
ATOM 798 O O . ILE A 1 100 ? -1.202 2.819 2.280 1.00 97.94 100 ILE A O 1
ATOM 802 N N . LEU A 1 101 ? -0.249 2.192 4.224 1.00 97.88 101 LEU A N 1
ATOM 803 C CA . LEU A 1 101 ? -0.776 3.319 4.993 1.00 97.88 101 LEU A CA 1
ATOM 804 C C . LEU A 1 101 ? -0.334 4.656 4.382 1.00 97.88 101 LEU A C 1
ATOM 806 O O . LEU A 1 101 ? -1.173 5.479 4.026 1.00 97.88 101 LEU A O 1
ATOM 810 N N . ARG A 1 102 ? 0.976 4.842 4.180 1.00 97.31 102 ARG A N 1
ATOM 811 C CA . ARG A 1 102 ? 1.546 6.094 3.655 1.00 97.31 102 ARG A CA 1
ATOM 812 C C . ARG A 1 102 ? 1.163 6.358 2.203 1.00 97.31 102 ARG A C 1
ATOM 814 O O . ARG A 1 102 ? 1.002 7.510 1.817 1.00 97.31 102 ARG A O 1
ATOM 821 N N . LEU A 1 103 ? 0.969 5.314 1.397 1.00 97.75 103 LEU A N 1
ATOM 822 C CA . LEU A 1 103 ? 0.466 5.453 0.030 1.00 97.75 103 LEU A CA 1
ATOM 823 C C . LEU A 1 103 ? -0.930 6.096 0.008 1.00 97.75 103 LEU A C 1
ATOM 825 O O . LEU A 1 103 ? -1.225 6.899 -0.876 1.00 97.75 103 LEU A O 1
ATOM 829 N N . ALA A 1 104 ? -1.775 5.772 0.988 1.00 96.56 104 ALA A N 1
ATOM 830 C CA . ALA A 1 104 ? -3.105 6.355 1.111 1.00 96.56 104 ALA A CA 1
ATOM 831 C C . ALA A 1 104 ? -3.110 7.736 1.790 1.00 96.56 104 ALA A C 1
ATOM 833 O O . ALA A 1 104 ? -3.958 8.557 1.448 1.00 96.56 104 ALA A O 1
ATOM 834 N N . THR A 1 105 ? -2.198 8.003 2.733 1.00 94.50 105 THR A N 1
ATOM 835 C CA . THR A 1 105 ? -2.266 9.199 3.598 1.00 94.50 105 THR A CA 1
ATOM 836 C C . THR A 1 105 ? -1.249 10.296 3.287 1.00 94.50 105 THR A C 1
ATOM 838 O O . THR A 1 105 ? -1.515 11.457 3.584 1.00 94.50 105 THR A O 1
ATOM 841 N N . GLU A 1 106 ? -0.094 9.969 2.706 1.00 95.81 106 GLU A N 1
ATOM 842 C CA . GLU A 1 106 ? 1.013 10.921 2.510 1.00 95.81 106 GLU A CA 1
ATOM 843 C C . GLU A 1 106 ? 1.278 11.272 1.042 1.00 95.81 106 GLU A C 1
ATOM 845 O O . GLU A 1 106 ? 2.018 12.214 0.753 1.00 95.81 106 GLU A O 1
ATOM 850 N N . VAL A 1 107 ? 0.694 10.531 0.102 1.00 96.25 107 VAL A N 1
ATOM 851 C CA . VAL A 1 107 ? 0.776 10.868 -1.322 1.00 96.25 107 VAL A CA 1
ATOM 852 C C . VAL A 1 107 ? -0.255 11.944 -1.651 1.00 96.25 107 VAL A C 1
ATOM 854 O O . VAL A 1 107 ? -1.417 11.845 -1.263 1.00 96.25 107 VAL A O 1
ATOM 857 N N . ASN A 1 108 ? 0.165 12.975 -2.386 1.00 95.94 108 ASN A N 1
ATOM 858 C CA . ASN A 1 108 ? -0.755 13.961 -2.943 1.00 95.94 108 ASN A CA 1
ATOM 859 C C . ASN A 1 108 ? -1.459 13.355 -4.168 1.00 95.94 108 ASN A C 1
ATOM 861 O O . ASN A 1 108 ? -0.804 13.016 -5.151 1.00 95.94 108 ASN A O 1
ATOM 865 N N . TRP A 1 109 ? -2.779 13.191 -4.079 1.00 94.25 109 TRP A N 1
ATOM 866 C CA . TRP A 1 109 ? -3.617 12.587 -5.122 1.00 94.25 109 TRP A CA 1
ATOM 867 C C . TRP A 1 109 ? -4.495 13.597 -5.873 1.00 94.25 109 TRP A C 1
ATOM 869 O O . TRP A 1 109 ? -5.242 13.175 -6.763 1.00 94.25 109 TRP A O 1
ATOM 879 N N . ASP A 1 110 ? -4.435 14.876 -5.494 1.00 90.75 110 ASP A N 1
ATOM 880 C CA . ASP A 1 110 ? -5.306 15.943 -5.999 1.00 90.75 110 ASP A CA 1
ATOM 881 C C . ASP A 1 110 ? -4.577 16.942 -6.918 1.00 90.75 110 ASP A C 1
ATOM 883 O O . ASP A 1 110 ? -5.242 17.656 -7.673 1.00 90.75 110 ASP A O 1
ATOM 887 N N . GLU A 1 111 ? -3.239 16.985 -6.884 1.00 71.12 111 GLU A N 1
ATOM 888 C CA . GLU A 1 111 ? -2.394 17.814 -7.768 1.00 71.12 111 GLU A CA 1
ATOM 889 C C . GLU A 1 111 ? -1.619 17.004 -8.813 1.00 71.12 111 GLU A C 1
ATOM 891 O O . GLU A 1 111 ? -1.118 15.904 -8.482 1.00 71.12 111 GLU A O 1
#

pLDDT: mean 95.39, std 3.9, range [71.12, 98.5]